Protein AF-A0A7Y9LPL7-F1 (afdb_monomer_lite)

Secondary structure (DSSP, 8-state):
--PPPPPGGGSSS-HHHHHHHHHHHHHHHHHH-TTT---TT-TT-------S--HHHHHIIIIIS-PPP-PPPPPS------S----------------

Radius of gyration: 25.91 Å; chains: 1; bounding box: 50×60×71 Å

Sequence (99 aa):
MSATPPSLFQSSLTPELKLERARLELLDLSARNRLLNVPKFSKTAKTVDVVGEKTAEVFRLLVRESKSFGFVAGRPDRPERGEAQEGEGTDEEGQWSAD

Structure (mmCIF, N/CA/C/O backbone):
data_AF-A0A7Y9LPL7-F1
#
_entry.id   AF-A0A7Y9LPL7-F1
#
loop_
_atom_site.group_PDB
_atom_site.id
_atom_site.type_symbol
_atom_site.label_atom_id
_atom_site.label_alt_id
_atom_site.label_comp_id
_atom_site.label_asym_id
_atom_site.label_entity_id
_atom_site.label_seq_id
_atom_site.pdbx_PDB_ins_code
_atom_site.Cartn_x
_atom_site.Cartn_y
_atom_site.Cartn_z
_atom_site.occupancy
_atom_site.B_iso_or_equiv
_atom_site.auth_seq_id
_atom_site.auth_comp_id
_atom_site.auth_asym_id
_atom_site.auth_atom_id
_atom_site.pdbx_PDB_model_num
ATOM 1 N N . MET A 1 1 ? -1.030 -22.917 14.538 1.00 36.88 1 MET A N 1
ATOM 2 C CA . MET A 1 1 ? -2.417 -22.742 15.017 1.00 36.88 1 MET A CA 1
ATOM 3 C C . MET A 1 1 ? -2.485 -21.420 15.767 1.00 36.88 1 MET A C 1
ATOM 5 O O . MET A 1 1 ? -2.172 -21.380 16.947 1.00 36.88 1 MET A O 1
ATOM 9 N N . SER A 1 2 ? -2.746 -20.313 15.070 1.00 39.88 2 SER A N 1
ATOM 10 C CA . SER A 1 2 ? -2.854 -18.992 15.699 1.00 39.88 2 SER A CA 1
ATOM 11 C C . SER A 1 2 ? -4.202 -18.894 16.404 1.00 39.88 2 SER A C 1
ATOM 13 O O . SER A 1 2 ? -5.239 -18.926 15.744 1.00 39.88 2 SER A O 1
ATOM 15 N N . ALA A 1 3 ? -4.178 -18.833 17.734 1.00 51.69 3 ALA A N 1
ATOM 16 C CA . ALA A 1 3 ? -5.366 -18.649 18.551 1.00 51.69 3 ALA A CA 1
ATOM 17 C C . ALA A 1 3 ? -6.069 -17.348 18.145 1.00 51.69 3 ALA A C 1
ATOM 19 O O . ALA A 1 3 ? -5.472 -16.271 18.198 1.00 51.69 3 ALA A O 1
ATOM 20 N N . THR A 1 4 ? -7.326 -17.451 17.715 1.00 61.12 4 THR A N 1
ATOM 21 C CA . THR A 1 4 ? -8.196 -16.287 17.555 1.00 61.12 4 THR A CA 1
ATOM 22 C C . THR A 1 4 ? -8.301 -15.608 18.920 1.00 61.12 4 THR A C 1
ATOM 24 O O . THR A 1 4 ? -8.658 -16.285 19.889 1.00 61.12 4 THR A O 1
ATOM 27 N N . PRO A 1 5 ? -7.953 -14.315 19.044 1.00 62.09 5 PRO A N 1
ATOM 28 C CA . PRO A 1 5 ? -8.067 -13.632 20.321 1.00 62.09 5 PRO A CA 1
ATOM 29 C C . PRO A 1 5 ? -9.531 -13.657 20.790 1.00 62.09 5 PRO A C 1
ATOM 31 O O . PRO A 1 5 ? -10.443 -13.606 19.957 1.00 62.09 5 PRO A O 1
ATOM 34 N N . PRO A 1 6 ? -9.777 -13.762 22.106 1.00 67.50 6 PRO A N 1
ATOM 35 C CA . PRO A 1 6 ? -11.129 -13.753 22.648 1.00 67.50 6 PRO A CA 1
ATOM 36 C C . PRO A 1 6 ? -11.859 -12.471 22.230 1.00 67.50 6 PRO A C 1
ATOM 38 O O . PRO A 1 6 ? -11.287 -11.380 22.250 1.00 67.50 6 PRO A O 1
ATOM 41 N N . SER A 1 7 ? -13.128 -12.611 21.841 1.00 71.19 7 SER A N 1
ATOM 42 C CA . SER A 1 7 ? -13.959 -11.495 21.382 1.00 71.19 7 SER A CA 1
ATOM 43 C C . SER A 1 7 ? -14.054 -10.408 22.457 1.00 71.19 7 SER A C 1
ATOM 45 O O . SER A 1 7 ? -14.470 -10.681 23.584 1.00 71.19 7 SER A O 1
ATOM 47 N N . LEU A 1 8 ? -13.728 -9.157 22.105 1.00 69.75 8 LEU A N 1
ATOM 48 C CA . LEU A 1 8 ? -13.804 -7.999 23.010 1.00 69.75 8 LEU A CA 1
ATOM 49 C C . LEU A 1 8 ? -15.168 -7.845 23.688 1.00 69.75 8 LEU A C 1
ATOM 51 O O . LEU A 1 8 ? -15.260 -7.406 24.839 1.00 69.75 8 LEU A O 1
ATOM 55 N N . PHE A 1 9 ? -16.227 -8.237 22.982 1.00 69.31 9 PHE A N 1
ATOM 56 C CA . PHE A 1 9 ? -17.600 -8.138 23.460 1.00 69.31 9 PHE A CA 1
ATOM 57 C C . PHE A 1 9 ? -17.882 -9.068 24.651 1.00 69.31 9 PHE A C 1
ATOM 59 O O . PHE A 1 9 ? -18.747 -8.755 25.470 1.00 69.31 9 PHE A O 1
ATOM 66 N N . GLN A 1 10 ? -17.098 -10.141 24.811 1.00 77.44 10 GLN A N 1
ATOM 67 C CA . GLN A 1 10 ? -17.211 -11.121 25.899 1.00 77.44 10 GLN A CA 1
ATOM 68 C C . GLN A 1 10 ? -16.411 -10.740 27.162 1.00 77.44 10 GLN A C 1
ATOM 70 O O . GLN A 1 10 ? -16.426 -11.480 28.140 1.00 77.44 10 GLN A O 1
ATOM 75 N N . SER A 1 11 ? -15.716 -9.596 27.172 1.00 76.31 11 SER A N 1
ATOM 76 C CA . SER A 1 11 ? -14.931 -9.153 28.336 1.00 76.31 11 SER A CA 1
ATOM 77 C C . SER A 1 11 ? -15.806 -8.639 29.493 1.00 76.31 11 SER A C 1
ATOM 79 O O . SER A 1 11 ? -16.938 -8.202 29.287 1.00 76.31 11 SER A O 1
ATOM 81 N N . SER A 1 12 ? -15.278 -8.640 30.719 1.00 8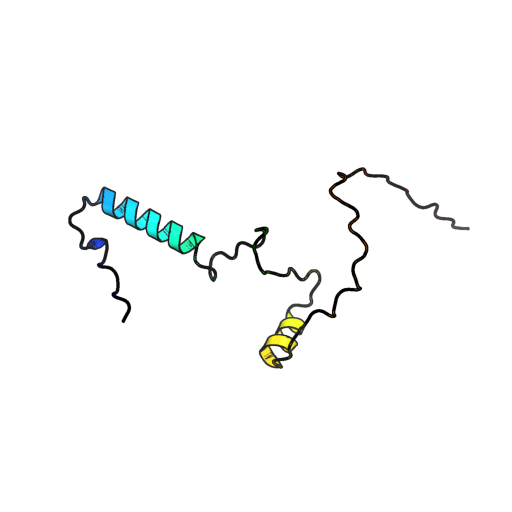1.75 12 SER A N 1
ATOM 82 C CA . SER A 1 12 ? -15.940 -8.099 31.923 1.00 81.75 12 SER A CA 1
ATOM 83 C C . SER A 1 12 ? -15.850 -6.568 32.057 1.00 81.75 12 SER A C 1
ATOM 85 O O . SER A 1 12 ? -16.177 -6.019 33.105 1.00 81.75 12 SER A O 1
ATOM 87 N N . LEU A 1 13 ? -15.394 -5.869 31.010 1.00 80.44 13 LEU A N 1
ATOM 88 C CA . LEU A 1 13 ? -15.258 -4.410 30.990 1.00 80.44 13 LEU A CA 1
ATOM 89 C C . LEU A 1 13 ? -16.622 -3.709 30.939 1.00 80.44 13 LEU A C 1
ATOM 91 O O . LEU A 1 13 ? -17.603 -4.269 30.440 1.00 80.44 13 LEU A O 1
ATOM 95 N N . THR A 1 14 ? -16.666 -2.452 31.389 1.00 90.00 14 THR A N 1
ATOM 96 C CA . THR A 1 14 ? -17.856 -1.614 31.199 1.00 90.00 14 THR A CA 1
ATOM 97 C C . THR A 1 14 ? -18.104 -1.369 29.701 1.00 90.00 14 THR A C 1
ATOM 99 O O . THR A 1 14 ? -17.156 -1.406 28.904 1.00 90.00 14 THR A O 1
ATOM 102 N N . PRO A 1 15 ? -19.360 -1.145 29.276 1.00 86.81 15 PRO A N 1
ATOM 103 C CA . PRO A 1 15 ? -19.697 -0.928 27.868 1.00 86.81 15 PRO A CA 1
ATOM 104 C C . PRO A 1 15 ? -18.895 0.200 27.203 1.00 86.81 15 PRO A C 1
ATOM 106 O O . PRO A 1 15 ? -18.479 0.068 26.053 1.00 86.81 15 PRO A O 1
ATOM 109 N N . GLU A 1 16 ? -18.619 1.276 27.935 1.00 90.00 16 GLU A N 1
ATOM 110 C CA . GLU A 1 16 ? -17.882 2.448 27.455 1.00 90.00 16 GLU A CA 1
ATOM 111 C C . GLU A 1 16 ? -16.430 2.078 27.136 1.00 90.00 16 GLU A C 1
ATOM 113 O O . GLU A 1 16 ? -15.916 2.403 26.067 1.00 90.00 16 GLU A O 1
ATOM 118 N N . LEU A 1 17 ? -15.787 1.309 28.020 1.00 87.88 17 LEU A N 1
ATOM 119 C CA . LEU A 1 17 ? -14.420 0.831 27.810 1.00 87.88 17 LEU A CA 1
ATOM 120 C C . LEU A 1 17 ? -14.333 -0.172 26.654 1.00 87.88 17 LEU A C 1
ATOM 122 O O . LEU A 1 17 ? -13.349 -0.171 25.912 1.00 87.88 17 LEU A O 1
ATOM 126 N N . LYS A 1 18 ? -15.361 -1.010 26.462 1.00 88.06 18 LYS A N 1
ATOM 127 C CA . LYS A 1 18 ? -15.446 -1.901 25.293 1.00 88.06 18 LYS A CA 1
ATOM 128 C C . LYS A 1 18 ? -15.532 -1.107 23.993 1.00 88.06 18 LYS A C 1
ATOM 130 O O . LYS A 1 18 ? -14.870 -1.471 23.022 1.00 88.06 18 LYS A O 1
ATOM 135 N N . LEU A 1 19 ? -16.320 -0.032 23.978 1.00 90.31 19 LEU A N 1
ATOM 136 C CA . LEU A 1 19 ? -16.487 0.820 22.806 1.00 90.31 19 LEU A CA 1
ATOM 137 C C . LEU A 1 1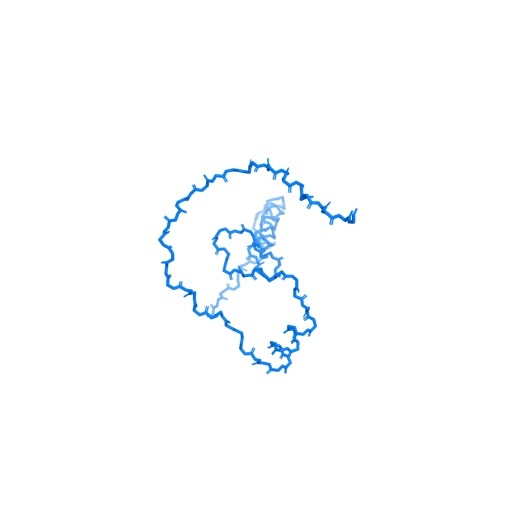9 ? -15.184 1.538 22.442 1.00 90.31 19 LEU A C 1
ATOM 139 O O . LEU A 1 19 ? -14.772 1.493 21.284 1.00 90.31 19 LEU A O 1
ATOM 143 N N . GLU A 1 20 ? -14.513 2.144 23.421 1.00 90.38 20 GLU A N 1
ATOM 144 C CA . GLU A 1 20 ? -13.227 2.814 23.197 1.00 90.38 20 GLU A CA 1
ATOM 145 C C . GLU A 1 20 ? -12.159 1.842 22.695 1.00 90.38 20 GLU A C 1
ATOM 147 O O . GLU A 1 20 ? -11.442 2.127 21.736 1.00 90.38 20 GLU A O 1
ATOM 152 N N . ARG A 1 21 ? -12.102 0.635 23.263 1.00 87.44 21 ARG A N 1
ATOM 153 C CA . ARG A 1 21 ? -11.163 -0.386 22.800 1.00 87.44 21 ARG A CA 1
ATOM 154 C C . ARG A 1 21 ? -11.460 -0.861 21.377 1.00 87.44 21 ARG A C 1
ATOM 156 O O . ARG A 1 21 ? -10.536 -0.972 20.575 1.00 87.44 21 ARG A O 1
ATOM 163 N N . ALA A 1 22 ? -12.729 -1.092 21.045 1.00 87.50 22 ALA A N 1
ATOM 164 C CA . ALA A 1 22 ? -13.128 -1.471 19.693 1.00 87.50 22 ALA A CA 1
ATOM 165 C C . ALA A 1 22 ? -12.794 -0.372 18.666 1.00 87.50 22 ALA A C 1
ATOM 167 O O . ALA A 1 22 ? -12.351 -0.678 17.560 1.00 87.50 22 ALA A O 1
ATOM 168 N N . ARG A 1 23 ? -12.952 0.909 19.035 1.00 91.44 23 ARG A N 1
ATOM 169 C CA . ARG A 1 23 ? -12.557 2.051 18.192 1.00 91.44 23 ARG A CA 1
ATOM 170 C C . ARG A 1 23 ? -11.061 2.053 17.905 1.00 91.44 23 ARG A C 1
ATOM 172 O O . ARG A 1 23 ? -10.670 2.198 16.749 1.00 91.44 23 ARG A O 1
ATOM 179 N N . LEU A 1 24 ? -10.239 1.868 18.935 1.00 88.94 24 LEU A N 1
ATOM 180 C CA . LEU A 1 24 ? -8.785 1.825 18.789 1.00 88.94 24 LEU A CA 1
ATOM 181 C C . LEU A 1 24 ? -8.339 0.654 17.911 1.00 88.94 24 LEU A C 1
ATOM 183 O O . LEU A 1 24 ? -7.516 0.848 17.022 1.00 88.94 24 LEU A O 1
ATOM 187 N N . GLU A 1 25 ? -8.909 -0.537 18.108 1.00 86.62 25 GLU A N 1
ATOM 188 C CA . GLU A 1 25 ? -8.583 -1.709 17.287 1.00 86.62 25 GLU A CA 1
ATOM 189 C C . GLU A 1 25 ? -8.985 -1.518 15.817 1.00 86.62 25 GLU A C 1
ATOM 191 O O . GLU A 1 25 ? -8.227 -1.888 14.920 1.00 86.62 25 GLU A O 1
ATOM 196 N N . LEU A 1 26 ? -10.134 -0.887 15.551 1.00 87.56 26 LEU A N 1
ATOM 197 C CA . LEU A 1 26 ? -10.565 -0.578 14.187 1.00 87.56 26 LEU A CA 1
ATOM 198 C C . LEU A 1 26 ? -9.650 0.452 13.515 1.00 87.56 26 LEU A C 1
ATOM 200 O O . LEU A 1 26 ? -9.251 0.267 12.363 1.00 87.56 26 LEU A O 1
ATOM 204 N N . LEU A 1 27 ? -9.308 1.526 14.231 1.00 87.19 27 LEU A N 1
ATOM 205 C CA . LEU A 1 27 ? -8.391 2.547 13.737 1.00 87.19 27 LEU A CA 1
ATOM 206 C C . LEU A 1 27 ? -7.027 1.928 13.417 1.00 87.19 27 LEU A C 1
ATOM 208 O O . LEU A 1 27 ? -6.491 2.141 12.332 1.00 87.19 27 LEU A O 1
ATOM 212 N N . ASP A 1 28 ? -6.501 1.103 14.315 1.00 83.88 28 ASP A N 1
ATOM 213 C CA . ASP A 1 28 ? -5.212 0.448 14.142 1.00 83.88 28 ASP A CA 1
ATOM 214 C C . ASP A 1 28 ? -5.201 -0.526 12.954 1.00 83.88 28 ASP A C 1
ATOM 216 O O . ASP A 1 28 ? -4.275 -0.514 12.137 1.00 83.88 28 ASP A O 1
ATOM 220 N N . LEU A 1 29 ? -6.275 -1.306 12.788 1.00 83.31 29 LEU A N 1
ATOM 221 C CA . LEU A 1 29 ? -6.480 -2.143 11.608 1.00 83.31 29 LEU A CA 1
ATOM 222 C C . LEU A 1 29 ? -6.505 -1.309 10.327 1.00 83.31 29 LEU A C 1
ATOM 224 O O . LEU A 1 29 ? -5.818 -1.660 9.373 1.00 83.31 29 LEU A O 1
ATOM 228 N N . SER A 1 30 ? -7.249 -0.204 10.293 1.00 79.75 30 SER A N 1
ATOM 229 C CA . SER A 1 30 ? -7.312 0.655 9.104 1.00 79.75 30 SER A CA 1
ATOM 230 C C . SER A 1 30 ? -5.962 1.290 8.764 1.00 79.75 30 SER A C 1
ATOM 232 O O . SER A 1 30 ? -5.595 1.363 7.593 1.00 79.75 30 SER A O 1
ATOM 234 N N . ALA A 1 31 ? -5.188 1.687 9.777 1.00 77.19 31 ALA A N 1
ATOM 235 C CA . ALA A 1 31 ? -3.910 2.357 9.589 1.00 77.19 31 ALA A CA 1
ATOM 236 C C . ALA A 1 31 ? -2.793 1.386 9.177 1.00 77.19 31 ALA A C 1
ATOM 238 O O . ALA A 1 31 ? -1.925 1.764 8.390 1.00 77.19 31 ALA A O 1
ATOM 239 N N . ARG A 1 32 ? -2.811 0.142 9.680 1.00 77.00 32 ARG A N 1
ATOM 240 C CA . ARG A 1 32 ? -1.775 -0.875 9.413 1.00 77.00 32 ARG A CA 1
ATOM 241 C C . ARG A 1 32 ? -2.105 -1.828 8.267 1.00 77.00 32 ARG A C 1
ATOM 243 O O . ARG A 1 32 ? -1.215 -2.535 7.789 1.00 77.00 32 ARG A O 1
ATOM 250 N N . ASN A 1 33 ? -3.360 -1.907 7.832 1.00 78.56 33 ASN A N 1
ATOM 251 C CA . ASN A 1 33 ? -3.737 -2.797 6.744 1.00 78.56 33 ASN A CA 1
ATOM 252 C C . ASN A 1 33 ? -3.207 -2.252 5.413 1.00 78.56 33 ASN A C 1
ATOM 254 O O . ASN A 1 33 ? -3.749 -1.300 4.873 1.00 78.56 33 ASN A O 1
ATOM 258 N N . ARG A 1 34 ? -2.187 -2.904 4.846 1.00 69.69 34 ARG A N 1
ATOM 259 C CA . ARG A 1 34 ? -1.546 -2.491 3.583 1.00 69.69 34 ARG A CA 1
ATOM 260 C C . ARG A 1 34 ? -2.427 -2.645 2.336 1.00 69.69 34 ARG A C 1
ATOM 262 O O . ARG A 1 34 ? -2.043 -2.142 1.290 1.00 69.69 34 ARG A O 1
ATOM 269 N N . LEU A 1 35 ? -3.562 -3.343 2.416 1.00 72.88 35 LEU A N 1
ATOM 270 C CA . LEU A 1 35 ? -4.563 -3.376 1.340 1.00 72.88 35 LEU A CA 1
ATOM 271 C C . LEU A 1 35 ? -5.480 -2.146 1.388 1.00 72.88 35 LEU A C 1
ATOM 273 O O . LEU A 1 35 ? -6.016 -1.757 0.356 1.00 72.88 35 LEU A O 1
ATOM 277 N N . LEU A 1 36 ? -5.665 -1.551 2.572 1.00 73.25 36 LEU A N 1
ATOM 278 C CA . LEU A 1 36 ? -6.527 -0.385 2.787 1.00 73.25 36 LEU A CA 1
ATOM 279 C C . LEU A 1 36 ? -5.731 0.926 2.821 1.00 73.25 36 LEU A C 1
ATOM 281 O O . LEU A 1 36 ? -6.128 1.908 2.204 1.00 73.25 36 LEU A O 1
ATOM 285 N N . ASN A 1 37 ? -4.596 0.932 3.515 1.00 72.88 37 ASN A N 1
ATOM 286 C CA . ASN A 1 37 ? -3.695 2.062 3.658 1.00 72.88 37 ASN A CA 1
ATOM 287 C C . ASN A 1 37 ? -2.291 1.677 3.180 1.00 72.88 37 ASN A C 1
ATOM 289 O O . ASN A 1 37 ? -1.521 1.014 3.882 1.00 72.88 37 ASN A O 1
ATOM 293 N N . VAL A 1 38 ? -1.947 2.111 1.970 1.00 71.44 38 VAL A N 1
ATOM 294 C CA . VAL A 1 38 ? -0.572 2.058 1.476 1.00 71.44 38 VAL A CA 1
ATOM 295 C C . VAL A 1 38 ? 0.063 3.412 1.785 1.00 71.44 38 VAL A C 1
ATOM 297 O O . VAL A 1 38 ? -0.354 4.404 1.187 1.00 71.44 38 VAL A O 1
ATOM 300 N N . PRO A 1 39 ? 1.062 3.503 2.681 1.00 65.31 39 PRO A N 1
ATOM 301 C CA . PRO A 1 39 ? 1.769 4.755 2.920 1.00 65.31 39 PRO A CA 1
ATOM 302 C C . PRO A 1 39 ? 2.601 5.112 1.679 1.00 65.31 39 PRO A C 1
ATOM 304 O O . PRO A 1 39 ? 3.757 4.713 1.569 1.00 65.31 39 PRO A O 1
ATOM 307 N N . LYS A 1 40 ? 1.997 5.841 0.731 1.00 64.38 40 LYS A N 1
ATOM 308 C CA . LYS A 1 40 ? 2.589 6.176 -0.579 1.00 64.38 40 LYS A CA 1
ATOM 309 C C . L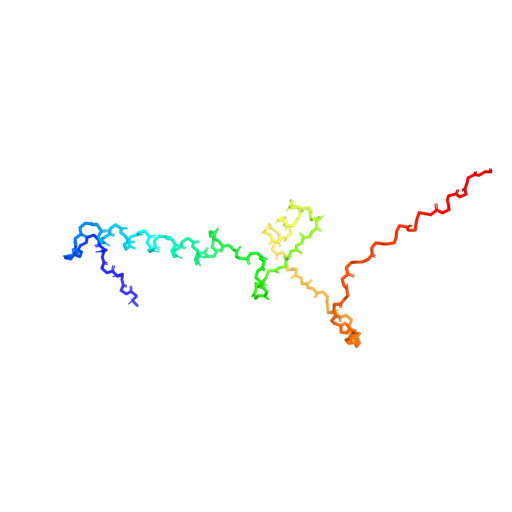YS A 1 40 ? 3.812 7.098 -0.477 1.00 64.38 40 LYS A C 1
ATOM 311 O O . LYS A 1 40 ? 4.658 7.075 -1.355 1.00 64.38 40 LYS A O 1
ATOM 316 N N . PHE A 1 41 ? 3.919 7.874 0.605 1.00 63.50 41 PHE A N 1
ATOM 317 C CA . PHE A 1 41 ? 4.907 8.955 0.749 1.00 63.50 41 PHE A CA 1
ATOM 318 C C . PHE A 1 41 ? 5.903 8.752 1.903 1.00 63.50 41 PHE A C 1
ATOM 320 O O . PHE A 1 41 ? 6.599 9.684 2.301 1.00 63.50 41 PHE A O 1
ATOM 327 N N . SER A 1 42 ? 5.973 7.552 2.487 1.00 65.38 42 SER A N 1
ATOM 328 C CA . SER A 1 42 ? 6.987 7.272 3.511 1.00 65.38 42 SER A CA 1
ATOM 329 C C . SER A 1 42 ? 8.359 7.103 2.858 1.00 65.38 42 SER A C 1
ATOM 331 O O . SER A 1 42 ? 8.486 6.352 1.896 1.00 65.38 42 SER A O 1
ATOM 333 N N . LYS A 1 43 ? 9.413 7.690 3.444 1.00 59.50 43 LYS A N 1
ATOM 334 C CA . LYS A 1 43 ? 10.815 7.463 3.030 1.00 59.50 43 LYS A CA 1
ATOM 335 C C . LYS A 1 43 ? 11.221 5.977 3.027 1.00 59.50 43 LYS A C 1
ATOM 337 O O . LYS A 1 43 ? 12.208 5.614 2.402 1.00 59.50 43 LYS A O 1
ATOM 342 N N . THR A 1 44 ? 10.477 5.116 3.726 1.00 63.03 44 THR A N 1
ATOM 343 C CA . THR A 1 44 ? 10.700 3.659 3.786 1.00 63.03 44 THR A CA 1
ATOM 344 C C . THR A 1 44 ? 9.753 2.848 2.897 1.00 63.03 44 THR A C 1
ATOM 346 O O . THR A 1 44 ? 9.827 1.615 2.881 1.00 63.03 44 THR A O 1
ATOM 349 N N . ALA A 1 45 ? 8.840 3.502 2.172 1.00 65.00 45 ALA A N 1
ATOM 350 C CA . ALA A 1 45 ? 7.925 2.825 1.269 1.00 65.00 45 ALA A CA 1
ATOM 351 C C . ALA A 1 45 ? 8.707 2.263 0.076 1.00 65.00 45 ALA A C 1
ATOM 353 O O . ALA A 1 45 ? 9.295 2.994 -0.713 1.00 65.00 45 ALA A O 1
ATOM 354 N N . LYS A 1 46 ? 8.710 0.934 -0.066 1.00 67.31 46 LYS A N 1
ATOM 355 C CA . LYS A 1 46 ? 9.275 0.228 -1.229 1.00 67.31 46 LYS A CA 1
ATOM 356 C C . LYS A 1 46 ? 8.314 0.293 -2.422 1.00 67.31 46 LYS A C 1
ATOM 358 O O . LYS A 1 46 ? 7.951 -0.740 -2.981 1.00 67.31 46 LYS A O 1
ATOM 363 N N . THR A 1 47 ? 7.821 1.483 -2.737 1.00 73.12 47 THR A N 1
ATOM 364 C CA . THR A 1 47 ? 6.885 1.740 -3.834 1.00 73.12 47 THR A CA 1
ATOM 365 C C . THR A 1 47 ? 7.570 2.621 -4.862 1.00 73.12 47 THR A C 1
ATOM 367 O O . THR A 1 47 ? 8.272 3.559 -4.500 1.00 73.12 47 THR A O 1
ATOM 370 N N . VAL A 1 48 ? 7.387 2.299 -6.140 1.00 74.44 48 VAL A N 1
ATOM 371 C CA . VAL A 1 48 ? 7.854 3.141 -7.241 1.00 74.44 48 VAL A CA 1
ATOM 372 C C . VAL A 1 48 ? 6.630 3.784 -7.865 1.00 74.44 48 VAL A C 1
ATOM 374 O O . VAL A 1 48 ? 5.747 3.073 -8.346 1.00 74.44 48 VAL A O 1
ATOM 377 N N . ASP A 1 49 ? 6.588 5.111 -7.842 1.00 74.62 49 ASP A N 1
ATOM 378 C CA . ASP A 1 49 ? 5.584 5.863 -8.578 1.00 74.62 49 ASP A CA 1
ATOM 379 C C . ASP A 1 49 ? 5.973 5.874 -10.057 1.00 74.62 49 ASP A C 1
ATOM 381 O O . ASP A 1 49 ? 7.068 6.292 -10.438 1.00 74.62 49 ASP A O 1
ATOM 385 N N . VAL A 1 50 ? 5.071 5.374 -10.894 1.00 78.12 50 VAL A N 1
ATOM 386 C CA . VAL A 1 50 ? 5.170 5.492 -12.348 1.00 78.12 50 VAL A CA 1
ATOM 387 C C . VAL A 1 50 ? 4.313 6.693 -12.730 1.00 78.12 50 VAL A C 1
ATOM 389 O O . VAL A 1 50 ? 3.188 6.801 -12.255 1.00 78.12 50 VAL A O 1
ATOM 392 N N . VAL A 1 51 ? 4.866 7.628 -13.503 1.00 82.06 51 VAL A N 1
ATOM 393 C CA . VAL A 1 51 ? 4.173 8.857 -13.916 1.00 82.06 51 VAL A CA 1
ATOM 394 C C . VAL A 1 51 ? 3.963 8.825 -15.425 1.00 82.06 51 VAL A C 1
ATOM 396 O O . VAL A 1 51 ? 4.892 8.523 -16.176 1.00 82.06 51 VAL A O 1
ATOM 399 N N . GLY A 1 52 ? 2.755 9.175 -15.875 1.00 83.38 52 GLY A N 1
ATOM 400 C CA . GLY A 1 52 ? 2.417 9.258 -17.301 1.00 83.38 52 GLY A CA 1
ATOM 401 C C . GLY A 1 52 ? 2.189 7.896 -17.965 1.00 83.38 52 GLY A C 1
ATOM 402 O O . GLY A 1 52 ? 2.279 7.772 -19.187 1.00 83.38 52 GLY A O 1
ATOM 403 N N . GLU A 1 53 ? 1.914 6.857 -17.181 1.00 85.38 53 GLU A N 1
ATOM 404 C CA . GLU A 1 53 ? 1.668 5.512 -17.675 1.00 85.38 53 GLU A CA 1
ATOM 405 C C . GLU A 1 53 ? 0.301 5.359 -18.349 1.00 85.38 53 GLU A C 1
ATOM 407 O O . GLU A 1 53 ? -0.709 5.942 -17.958 1.00 85.38 53 GLU A O 1
ATOM 412 N N . LYS A 1 54 ? 0.243 4.478 -19.354 1.00 93.31 54 LYS A N 1
ATOM 413 C CA . LYS A 1 54 ? -1.022 3.994 -19.914 1.00 93.31 54 LYS A CA 1
ATOM 414 C C . LYS A 1 54 ? -1.470 2.767 -19.126 1.00 93.31 54 LYS A C 1
ATOM 416 O O . LYS A 1 54 ? -1.039 1.653 -19.424 1.00 93.31 54 LYS A O 1
ATOM 421 N N . THR A 1 55 ? -2.349 2.957 -18.142 1.00 88.94 55 THR A N 1
ATOM 422 C CA . THR A 1 55 ? -2.796 1.905 -17.207 1.00 88.94 55 THR A CA 1
ATOM 423 C C . THR A 1 55 ? -3.267 0.627 -17.908 1.00 88.94 55 THR A C 1
ATOM 425 O O . THR A 1 55 ? -2.918 -0.472 -17.482 1.00 88.94 55 THR A O 1
ATOM 428 N N . ALA A 1 56 ? -4.005 0.753 -19.017 1.00 93.00 56 ALA A N 1
ATOM 429 C CA . ALA A 1 56 ? -4.496 -0.392 -19.787 1.00 93.00 56 ALA A CA 1
ATOM 430 C C . ALA A 1 56 ? -3.358 -1.266 -20.345 1.00 93.00 56 ALA A C 1
ATOM 432 O O . ALA A 1 56 ? -3.441 -2.494 -20.312 1.00 93.00 56 ALA A O 1
ATOM 433 N N . GLU A 1 57 ? -2.273 -0.641 -20.805 1.00 92.12 57 GLU A N 1
ATOM 434 C CA . GLU A 1 57 ? -1.115 -1.355 -21.342 1.00 92.12 57 GLU A CA 1
ATOM 435 C C . GLU A 1 57 ? -0.277 -1.992 -20.239 1.00 92.12 57 GLU A C 1
ATOM 437 O O . GLU A 1 57 ? 0.132 -3.145 -20.366 1.00 92.12 57 GLU A O 1
ATOM 442 N N . VAL A 1 58 ? -0.083 -1.286 -19.122 1.00 88.75 58 VAL A N 1
ATOM 443 C CA . VAL A 1 58 ? 0.609 -1.838 -17.949 1.00 88.75 58 VAL A CA 1
ATOM 444 C C . VAL A 1 58 ? -0.135 -3.064 -17.419 1.00 88.75 58 VAL A C 1
ATOM 446 O O . VAL A 1 58 ? 0.477 -4.105 -17.186 1.00 88.75 58 VAL A O 1
ATOM 449 N N . PHE A 1 59 ? -1.463 -2.985 -17.303 1.00 89.31 59 PHE A N 1
ATOM 450 C CA . PHE A 1 59 ? -2.294 -4.112 -16.883 1.00 89.31 59 PHE A CA 1
ATOM 451 C C . PHE A 1 59 ? -2.208 -5.289 -17.861 1.00 89.31 59 PHE A C 1
ATOM 453 O O . PHE A 1 59 ? -2.048 -6.437 -17.442 1.00 89.31 59 PHE A O 1
ATOM 460 N N . ARG A 1 60 ? -2.279 -5.026 -19.172 1.00 94.19 60 ARG A N 1
ATOM 461 C CA . ARG A 1 60 ? -2.138 -6.072 -20.189 1.00 94.19 60 ARG A CA 1
ATOM 462 C C . ARG A 1 60 ? -0.789 -6.786 -20.064 1.00 94.19 60 ARG A C 1
ATOM 464 O O . ARG A 1 60 ? -0.768 -8.011 -20.006 1.00 94.19 60 ARG A O 1
ATOM 471 N N . LEU A 1 61 ? 0.310 -6.040 -19.981 1.00 92.56 61 LEU A N 1
ATOM 472 C CA . LEU A 1 61 ? 1.663 -6.599 -19.951 1.00 92.56 61 LEU A CA 1
ATOM 473 C C . LEU A 1 61 ? 1.965 -7.352 -18.645 1.00 92.56 61 LEU A C 1
ATOM 475 O O . LEU A 1 61 ? 2.468 -8.473 -18.697 1.00 92.56 61 LEU A O 1
ATOM 479 N N . LEU A 1 62 ? 1.640 -6.772 -17.485 1.00 89.62 62 LEU A N 1
ATOM 480 C CA . LEU A 1 62 ? 1.958 -7.366 -16.181 1.00 89.62 62 LEU A CA 1
ATOM 481 C C . LEU A 1 62 ? 0.977 -8.470 -15.768 1.00 89.62 62 LEU A C 1
ATOM 483 O O . LEU A 1 62 ? 1.402 -9.486 -15.227 1.00 89.62 62 LEU A O 1
ATOM 487 N N . VAL A 1 63 ? -0.328 -8.287 -16.002 1.00 90.31 63 VAL A N 1
ATOM 488 C CA . VAL A 1 63 ? -1.367 -9.195 -15.483 1.00 90.31 63 VAL A CA 1
ATOM 489 C C . VAL A 1 63 ? -1.797 -10.207 -16.535 1.00 90.31 63 VAL A C 1
ATOM 491 O O . VAL A 1 63 ? -1.736 -11.406 -16.279 1.00 90.31 63 VAL A O 1
ATOM 494 N N . ARG A 1 64 ? -2.212 -9.754 -17.728 1.00 93.56 64 ARG A N 1
ATOM 495 C CA . ARG A 1 64 ? -2.707 -10.674 -18.772 1.00 93.56 64 ARG A CA 1
ATOM 496 C C . ARG A 1 64 ? -1.584 -11.485 -19.415 1.00 93.56 64 ARG A C 1
ATOM 498 O O . ARG A 1 64 ? -1.788 -12.654 -19.711 1.00 93.56 64 ARG A O 1
ATOM 505 N N . GLU A 1 65 ? -0.434 -10.861 -19.652 1.00 94.81 65 GLU A N 1
ATOM 506 C CA . GLU A 1 65 ? 0.711 -11.484 -20.333 1.00 94.81 65 GLU A CA 1
ATOM 507 C C . GLU A 1 65 ? 1.802 -11.978 -19.376 1.00 94.81 65 GLU A C 1
ATOM 509 O O . GLU A 1 65 ? 2.741 -12.629 -19.827 1.00 94.81 65 GLU A O 1
ATOM 514 N N . SER A 1 66 ? 1.693 -11.679 -18.076 1.00 92.00 66 SER A N 1
ATOM 515 C CA . SER A 1 66 ? 2.648 -12.094 -17.034 1.00 92.00 66 SER A CA 1
ATOM 516 C C . SER A 1 66 ? 4.117 -11.764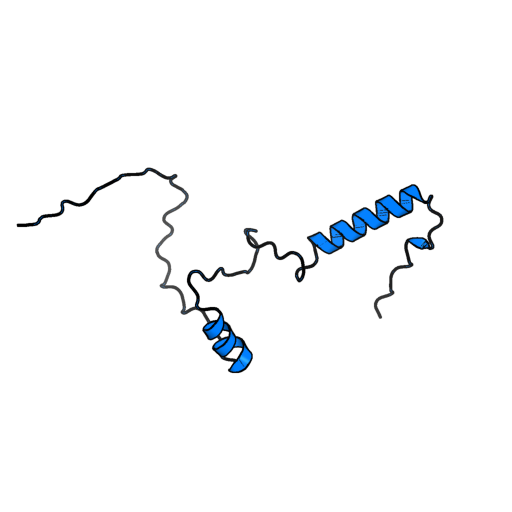 -17.354 1.00 92.00 66 SER A C 1
ATOM 518 O O . SER A 1 66 ? 5.026 -12.514 -16.997 1.00 92.00 66 SER A O 1
ATOM 520 N N . LYS A 1 67 ? 4.375 -10.635 -18.029 1.00 91.25 67 LYS A N 1
ATOM 521 C CA . LYS A 1 67 ? 5.739 -10.189 -18.347 1.00 91.25 67 LYS A CA 1
ATOM 522 C C . LYS A 1 67 ? 6.384 -9.526 -17.135 1.00 91.25 67 LYS A C 1
ATOM 524 O O . LYS A 1 67 ? 5.788 -8.665 -16.497 1.00 91.25 67 LYS A O 1
ATOM 529 N N . SER A 1 68 ? 7.632 -9.884 -16.845 1.00 85.88 68 SER A N 1
ATOM 530 C CA . SER A 1 68 ? 8.415 -9.258 -15.778 1.00 85.88 68 SER A CA 1
ATOM 531 C C . SER A 1 68 ? 8.916 -7.877 -16.200 1.00 85.88 68 SER A C 1
ATOM 533 O O . SER A 1 68 ? 9.578 -7.751 -17.231 1.00 85.88 68 SER A O 1
ATOM 535 N N . PHE A 1 69 ? 8.655 -6.854 -15.386 1.00 83.00 69 PHE A N 1
ATOM 536 C CA . PHE A 1 69 ? 9.299 -5.546 -15.513 1.00 83.00 69 PHE A CA 1
ATOM 537 C C . PHE A 1 69 ? 10.483 -5.464 -14.553 1.00 83.00 69 PHE A C 1
ATOM 539 O O . PHE A 1 69 ? 10.428 -5.971 -13.434 1.00 83.00 69 PHE A O 1
ATOM 546 N N . GLY A 1 70 ? 11.549 -4.810 -14.990 1.00 83.38 70 GLY A N 1
ATOM 547 C CA . GLY A 1 70 ? 12.723 -4.544 -14.177 1.00 83.38 70 GLY A CA 1
ATOM 548 C C . GLY A 1 70 ? 13.332 -3.212 -14.576 1.00 83.38 70 GLY A C 1
ATOM 549 O O . GLY A 1 70 ? 13.126 -2.732 -15.691 1.00 83.38 70 GLY A O 1
ATOM 550 N N . PHE A 1 71 ? 14.080 -2.616 -13.658 1.00 81.12 71 PHE A N 1
ATOM 551 C CA . PHE A 1 71 ? 14.882 -1.445 -13.971 1.00 81.12 71 PHE A CA 1
ATOM 552 C C . PHE A 1 71 ? 16.184 -1.901 -14.619 1.00 81.12 71 PHE A C 1
ATOM 554 O O . PHE A 1 71 ? 16.803 -2.874 -14.184 1.00 81.12 71 PHE A O 1
ATOM 561 N N . VAL A 1 72 ? 16.603 -1.191 -15.662 1.00 83.44 72 VAL A N 1
ATOM 562 C CA . VAL A 1 72 ? 17.966 -1.324 -16.175 1.00 83.44 72 VAL A CA 1
ATOM 563 C C . VAL A 1 72 ? 18.922 -0.875 -15.069 1.00 83.44 72 VAL A C 1
ATOM 565 O O . VAL A 1 72 ? 18.599 0.046 -14.315 1.00 83.44 72 VAL A O 1
ATOM 568 N N . ALA A 1 73 ? 20.084 -1.523 -14.956 1.00 83.06 73 ALA A N 1
ATOM 569 C CA . ALA A 1 73 ? 21.113 -1.099 -14.015 1.00 83.06 73 ALA A CA 1
ATOM 570 C C . ALA A 1 73 ? 21.404 0.400 -14.200 1.00 83.06 73 ALA A C 1
ATOM 572 O O . ALA A 1 73 ? 21.607 0.869 -15.325 1.00 83.06 73 ALA A O 1
ATOM 573 N N . GLY A 1 74 ? 21.387 1.148 -13.095 1.00 75.25 74 GLY A N 1
ATOM 574 C CA . GLY A 1 74 ? 21.768 2.556 -13.105 1.00 75.25 74 GLY A CA 1
ATOM 575 C C . GLY A 1 74 ? 23.180 2.718 -13.667 1.00 75.25 74 GLY A C 1
ATOM 576 O O . GLY A 1 74 ? 24.024 1.831 -13.516 1.00 75.25 74 GLY A O 1
ATOM 577 N N . ARG A 1 75 ? 23.444 3.844 -14.340 1.00 73.50 75 ARG A N 1
ATOM 578 C CA . ARG A 1 75 ? 24.818 4.204 -14.726 1.00 73.50 75 ARG A CA 1
ATOM 579 C C . ARG A 1 75 ? 25.697 4.198 -13.461 1.00 73.50 75 ARG A C 1
ATOM 581 O O . ARG A 1 75 ? 25.194 4.621 -12.422 1.00 73.50 75 ARG A O 1
ATOM 588 N N . PRO A 1 76 ? 26.959 3.730 -13.533 1.00 60.75 76 PRO A N 1
ATOM 589 C CA . PRO A 1 76 ? 27.848 3.713 -12.374 1.00 60.75 76 PRO A CA 1
ATOM 590 C C . PRO A 1 76 ? 27.946 5.120 -11.777 1.00 60.75 76 PRO A C 1
ATOM 592 O O . PRO A 1 76 ? 27.964 6.094 -12.535 1.00 60.75 76 PRO A O 1
ATOM 595 N N . ASP A 1 77 ? 27.939 5.181 -10.443 1.00 54.59 77 ASP A N 1
ATOM 596 C CA . ASP A 1 77 ? 27.797 6.384 -9.618 1.00 54.59 77 ASP A CA 1
ATOM 597 C C . ASP A 1 77 ? 28.386 7.638 -10.265 1.00 54.59 77 ASP A C 1
ATOM 599 O O . ASP A 1 77 ? 29.594 7.768 -10.480 1.00 54.59 77 ASP A O 1
ATOM 603 N N . ARG A 1 78 ? 27.514 8.615 -10.524 1.00 56.25 78 ARG A N 1
ATOM 604 C CA . ARG A 1 78 ? 27.967 10.001 -10.551 1.00 56.25 78 ARG A CA 1
ATOM 605 C C . ARG A 1 78 ? 28.316 10.333 -9.096 1.00 56.25 78 ARG A C 1
ATOM 607 O O . ARG A 1 78 ? 27.437 10.156 -8.257 1.00 56.25 78 ARG A O 1
ATOM 614 N N . PRO A 1 79 ? 29.545 10.787 -8.786 1.00 46.28 79 PRO A N 1
ATOM 615 C CA . PRO A 1 79 ? 29.918 11.096 -7.413 1.00 46.28 79 PRO A CA 1
ATOM 616 C C . PRO A 1 79 ? 28.918 12.088 -6.827 1.00 46.28 79 PRO A C 1
ATOM 618 O O . PRO A 1 79 ? 28.529 13.051 -7.499 1.00 46.28 79 PRO A O 1
ATOM 621 N N . GLU A 1 80 ? 28.486 11.789 -5.605 1.00 49.34 80 GLU A N 1
ATOM 622 C CA . GLU A 1 80 ? 27.469 12.514 -4.860 1.00 49.34 80 GLU A CA 1
ATOM 623 C C . GLU A 1 80 ? 27.723 14.024 -4.911 1.00 49.34 80 GLU A C 1
ATOM 625 O O . GLU A 1 80 ? 28.656 14.547 -4.300 1.00 49.34 80 GLU A O 1
ATOM 630 N N . ARG A 1 81 ? 26.885 14.747 -5.659 1.00 42.28 81 ARG A N 1
ATOM 631 C CA . ARG A 1 81 ? 26.710 16.175 -5.419 1.00 42.28 81 ARG A CA 1
ATOM 632 C C . ARG A 1 81 ? 25.684 16.268 -4.301 1.00 42.28 81 ARG A C 1
ATOM 634 O O . ARG A 1 81 ? 24.506 16.013 -4.537 1.00 42.28 81 ARG A O 1
ATOM 641 N N . GLY A 1 82 ? 26.194 16.534 -3.103 1.00 36.72 82 GLY A N 1
ATOM 642 C CA . GLY A 1 82 ? 25.434 16.617 -1.869 1.00 36.72 82 GLY A CA 1
ATOM 643 C C . GLY A 1 82 ? 24.196 17.506 -1.967 1.00 36.72 82 GLY A C 1
ATOM 644 O O . GLY A 1 82 ? 24.164 18.490 -2.699 1.00 36.72 82 GLY A O 1
ATOM 645 N N . GLU A 1 83 ? 23.186 17.065 -1.224 1.00 37.25 83 GLU A N 1
ATOM 646 C CA . GLU A 1 83 ? 22.354 17.864 -0.325 1.00 37.25 83 GLU A CA 1
ATOM 647 C C . GLU A 1 83 ? 21.911 19.250 -0.823 1.00 37.25 83 GLU A C 1
ATOM 649 O O . GLU A 1 83 ? 22.668 20.211 -0.808 1.00 37.25 83 GLU A O 1
ATOM 654 N N . ALA A 1 84 ? 20.622 19.309 -1.177 1.00 41.59 84 ALA A N 1
ATOM 655 C CA . ALA A 1 84 ? 19.714 20.450 -1.065 1.00 41.59 84 ALA A CA 1
ATOM 656 C C . ALA A 1 84 ? 20.264 21.840 -1.435 1.00 41.59 84 ALA A C 1
ATOM 658 O O . ALA A 1 84 ? 20.899 22.514 -0.629 1.00 41.59 84 ALA A O 1
ATOM 659 N N . GLN A 1 85 ? 19.818 22.355 -2.583 1.00 33.28 85 GLN A N 1
ATOM 660 C CA . GLN A 1 85 ? 19.523 23.778 -2.661 1.00 33.28 85 GLN A CA 1
ATOM 661 C C . GLN A 1 85 ? 18.093 23.983 -3.149 1.00 33.28 85 GLN A C 1
ATOM 663 O O . GLN A 1 85 ? 17.640 23.399 -4.134 1.00 33.28 85 GLN A O 1
ATOM 668 N N . GLU A 1 86 ? 17.397 24.739 -2.316 1.00 35.81 86 GLU A N 1
ATOM 669 C CA . GLU A 1 86 ? 16.032 25.214 -2.400 1.00 35.81 86 GLU A CA 1
ATOM 670 C C . GLU A 1 86 ? 15.770 25.932 -3.727 1.00 35.81 86 GLU A C 1
ATOM 672 O O . GLU A 1 86 ? 16.689 26.408 -4.393 1.00 35.81 86 GLU A O 1
ATOM 677 N N . GLY A 1 87 ? 14.497 25.969 -4.121 1.00 43.75 87 GLY A N 1
ATOM 678 C CA . GLY A 1 87 ? 14.071 26.592 -5.364 1.00 43.75 87 GLY A CA 1
ATOM 679 C C . GLY A 1 87 ? 14.491 28.055 -5.457 1.00 43.75 87 GLY A C 1
ATOM 680 O O . GLY A 1 87 ? 14.192 28.855 -4.575 1.00 43.75 87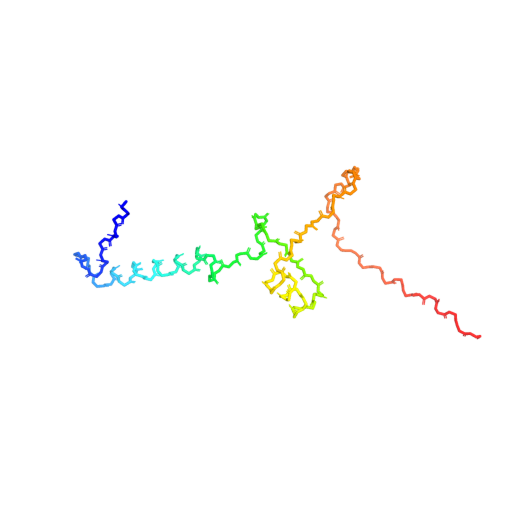 GLY A O 1
ATOM 681 N N . GLU A 1 88 ? 15.097 28.401 -6.583 1.00 33.91 88 GLU A N 1
ATOM 682 C CA . GLU A 1 88 ? 15.190 29.770 -7.062 1.00 33.91 88 GLU A CA 1
ATOM 683 C C . GLU A 1 88 ? 14.746 29.752 -8.524 1.00 33.91 88 GLU A C 1
ATOM 685 O O . GLU A 1 88 ? 15.366 29.122 -9.383 1.00 33.91 88 GLU A O 1
ATOM 690 N N . GLY A 1 89 ? 13.583 30.356 -8.774 1.00 44.03 89 GLY A N 1
ATOM 691 C CA . GLY A 1 89 ? 13.077 30.572 -10.118 1.00 44.03 89 GLY A CA 1
ATOM 692 C C . GLY A 1 89 ? 13.980 31.557 -10.844 1.00 44.03 89 GLY A C 1
ATOM 693 O O . GLY A 1 89 ? 14.256 32.642 -10.340 1.00 44.03 89 GLY A O 1
ATOM 694 N N . THR A 1 90 ? 14.416 31.178 -12.038 1.00 33.66 90 THR A N 1
ATOM 695 C CA . THR A 1 90 ? 14.894 32.125 -13.040 1.00 33.66 90 THR A CA 1
ATOM 696 C C . THR A 1 90 ? 14.129 31.834 -14.320 1.00 33.66 90 THR A C 1
ATOM 698 O O . THR A 1 90 ? 14.353 30.837 -15.005 1.00 33.66 90 THR A O 1
ATOM 701 N N . ASP A 1 91 ? 13.136 32.684 -14.569 1.00 42.59 91 ASP A N 1
ATOM 702 C CA . ASP A 1 91 ? 12.419 32.774 -15.830 1.00 42.59 91 ASP A CA 1
ATOM 703 C C . ASP A 1 91 ? 13.396 33.309 -16.886 1.00 42.59 91 ASP A C 1
ATOM 705 O O . ASP A 1 91 ? 13.558 34.517 -17.054 1.00 42.59 91 ASP A O 1
ATOM 709 N N . GLU A 1 92 ? 14.093 32.416 -17.586 1.00 41.72 92 GLU A N 1
ATOM 710 C CA . GLU A 1 92 ? 14.764 32.761 -18.840 1.00 41.72 92 GLU A CA 1
ATOM 711 C C . GLU A 1 92 ? 13.788 32.489 -19.990 1.00 41.72 92 GLU A C 1
ATOM 713 O O . GLU A 1 92 ? 13.791 31.428 -20.620 1.00 41.72 92 GLU A O 1
ATOM 718 N N . GLU A 1 93 ? 12.894 33.453 -20.233 1.00 46.50 93 GLU A N 1
ATOM 719 C CA . GLU A 1 93 ? 12.074 33.471 -21.440 1.00 46.50 93 GLU A CA 1
ATOM 720 C C . GLU A 1 93 ? 12.977 33.587 -22.670 1.00 46.50 93 GLU A C 1
ATOM 722 O O . GLU A 1 93 ? 13.738 34.539 -22.857 1.00 46.50 93 GLU A O 1
ATOM 727 N N . GLY A 1 94 ? 12.884 32.556 -23.507 1.00 41.91 94 GLY A N 1
ATOM 728 C CA . GLY A 1 94 ? 13.625 32.420 -24.742 1.00 41.91 94 GLY A CA 1
ATOM 729 C C . GLY A 1 94 ? 13.367 33.567 -25.712 1.00 41.91 94 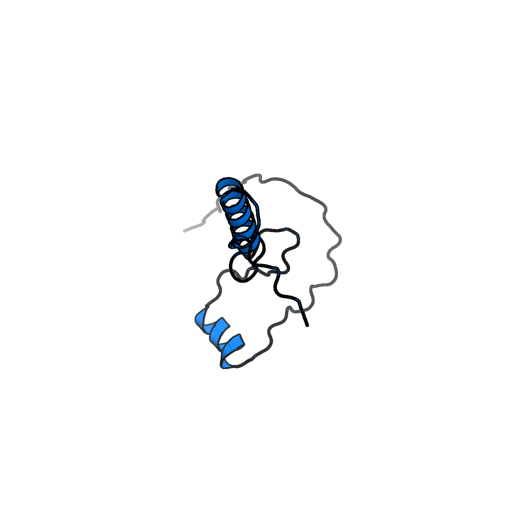GLY A C 1
ATOM 730 O O . GLY A 1 94 ? 12.232 33.887 -26.062 1.00 41.91 94 GLY A O 1
ATOM 731 N N . GLN A 1 95 ? 14.468 34.102 -26.227 1.00 41.59 95 GLN A N 1
ATOM 732 C CA . GLN A 1 95 ? 14.534 34.891 -27.445 1.00 41.59 95 GLN A CA 1
ATOM 733 C C . GLN A 1 95 ? 13.919 34.087 -28.610 1.00 41.59 95 GLN A C 1
ATOM 735 O O . GLN A 1 95 ? 14.577 33.245 -29.221 1.00 41.59 95 GLN A O 1
ATOM 740 N N . TRP A 1 96 ? 12.642 34.319 -28.915 1.00 48.06 96 TRP A N 1
ATOM 741 C CA . TRP A 1 96 ? 12.038 33.884 -30.173 1.00 48.06 96 TRP A CA 1
ATOM 742 C C . TRP A 1 96 ? 12.445 34.868 -31.271 1.00 48.06 96 TRP A C 1
ATOM 744 O O . TRP A 1 96 ? 11.950 35.991 -31.324 1.00 48.06 96 TRP A O 1
ATOM 754 N N . SER A 1 97 ? 13.356 34.444 -32.147 1.00 45.12 97 SER A N 1
ATOM 755 C CA . SER A 1 97 ? 13.528 35.072 -33.458 1.00 45.12 97 SER A CA 1
ATOM 756 C C . SER A 1 97 ? 12.442 34.550 -34.395 1.00 45.12 97 SER A C 1
ATOM 758 O O . SER A 1 97 ? 12.393 33.349 -34.662 1.00 45.12 97 SER A O 1
ATOM 760 N N . ALA A 1 98 ? 11.609 35.448 -34.911 1.00 48.06 98 ALA A N 1
ATOM 761 C CA . ALA A 1 98 ? 10.778 35.206 -36.081 1.00 48.06 98 ALA A CA 1
ATOM 762 C C . ALA A 1 98 ? 10.860 36.440 -36.994 1.00 48.06 98 ALA A C 1
ATOM 764 O O . ALA A 1 98 ? 10.452 37.521 -36.576 1.00 48.06 98 ALA A O 1
ATOM 765 N N . ASP A 1 99 ? 11.425 36.199 -38.182 1.00 43.31 99 ASP A N 1
ATOM 766 C CA . ASP A 1 99 ? 11.418 36.987 -39.431 1.00 43.31 99 ASP A CA 1
ATOM 767 C C . ASP A 1 99 ? 12.022 38.407 -39.456 1.00 43.31 99 ASP A C 1
ATOM 769 O O . ASP A 1 99 ? 11.458 39.361 -38.874 1.00 43.31 99 ASP A O 1
#

InterPro domains:
  IPR025103 Uncharacterized ATP-dependent helicase MG140, N-terminal domain [PF13195] (25-78)

pLDDT: mean 70.41, std 18.76, range [33.28, 94.81]

Foldseek 3Di:
DDDDPPDLVPDPDDPVVSVVVVVVVVVVCQCPVCVNDPPPPDPPRPDDDDPPDDVVVVCCQCPVVVHDDDDDDDDPDPPDPDDDDDDDDDPPDDDDDDD

Organism: NCBI:txid516702